Protein AF-A0A8S9WAW8-F1 (afdb_monomer_lite)

Sequence (110 aa):
MYHNVFLNTVIIRIVSGCALLILFFLFFKLSKRLGDALQMKKYYHLFTLGSVFVLSSLVVQLYILLNCKTADFQIHQFIDLGYLFLALGVTFGFIAVLKYWGWLLKEIIH

Rad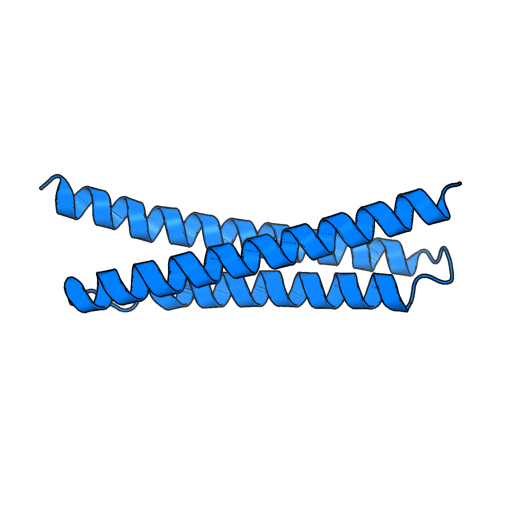ius of gyration: 17.54 Å; chains: 1; bounding box: 44×17×53 Å

Foldseek 3Di:
DVVVVVLVVLVVLLVVLVVVLVVLVVVLVVLVVVCVVVVHDCLSVLSVVLNVLSVVLNVLSVVLNVPVPDPDPVNVVSNVVSVVSNVVSVVSSVVSCCVSVVVVVVVVVD

Structure (mmCIF, N/CA/C/O backbone):
data_AF-A0A8S9WAW8-F1
#
_entry.id   AF-A0A8S9WAW8-F1
#
loop_
_atom_site.group_PDB
_atom_site.id
_atom_site.type_symbol
_atom_site.label_atom_id
_atom_site.label_alt_id
_atom_site.label_comp_id
_atom_site.label_asym_id
_atom_site.label_entity_id
_atom_site.label_seq_id
_atom_site.pdbx_PDB_ins_code
_atom_site.Cartn_x
_atom_site.Cartn_y
_atom_site.Cartn_z
_atom_site.occupancy
_atom_site.B_iso_or_equiv
_atom_site.auth_seq_id
_atom_site.auth_comp_id
_atom_site.auth_asym_id
_atom_site.auth_atom_id
_atom_site.pdbx_PDB_model_num
ATOM 1 N N . MET A 1 1 ? 7.478 -1.751 -31.075 1.00 55.81 1 MET A N 1
ATOM 2 C CA . MET A 1 1 ? 6.166 -2.190 -30.541 1.00 55.81 1 MET A CA 1
ATOM 3 C C . MET A 1 1 ? 6.237 -2.579 -29.059 1.00 55.81 1 MET A C 1
ATOM 5 O O . MET A 1 1 ? 5.439 -2.068 -28.287 1.00 55.81 1 MET A O 1
ATOM 9 N N . TYR A 1 2 ? 7.229 -3.373 -28.629 1.00 61.38 2 TYR A N 1
ATOM 10 C CA . TYR A 1 2 ? 7.399 -3.811 -27.229 1.00 61.38 2 TYR A CA 1
ATOM 11 C C . TYR A 1 2 ? 7.567 -2.692 -26.185 1.00 61.38 2 TYR A C 1
ATOM 13 O O . TYR A 1 2 ? 7.062 -2.823 -25.075 1.00 61.38 2 TYR A O 1
ATOM 21 N N . HIS A 1 3 ? 8.208 -1.573 -26.539 1.00 65.06 3 HIS A N 1
ATOM 22 C CA . HIS A 1 3 ? 8.431 -0.465 -25.602 1.00 65.06 3 HIS A CA 1
ATOM 23 C C . HIS A 1 3 ? 7.121 0.184 -25.121 1.00 65.06 3 HIS A C 1
ATOM 25 O O . HIS A 1 3 ? 6.938 0.372 -23.924 1.00 65.06 3 HIS A O 1
ATOM 31 N N . ASN A 1 4 ? 6.166 0.433 -26.026 1.00 68.56 4 ASN A N 1
ATOM 32 C CA . ASN A 1 4 ? 4.874 1.032 -25.666 1.00 68.56 4 ASN A CA 1
ATOM 33 C C . ASN A 1 4 ? 4.014 0.094 -24.813 1.00 68.56 4 ASN A C 1
ATOM 35 O O . ASN A 1 4 ? 3.352 0.548 -23.887 1.00 68.56 4 ASN A O 1
ATOM 39 N N . VAL A 1 5 ? 4.042 -1.213 -25.095 1.00 72.44 5 VAL A N 1
ATOM 40 C CA . VAL A 1 5 ? 3.315 -2.210 -24.293 1.00 72.44 5 VAL A CA 1
ATOM 41 C C . VAL A 1 5 ? 3.893 -2.272 -22.880 1.00 72.44 5 VAL A C 1
ATOM 43 O O . VAL A 1 5 ? 3.141 -2.210 -21.912 1.00 72.44 5 VAL A O 1
ATOM 46 N N . PHE A 1 6 ? 5.221 -2.307 -22.752 1.00 71.50 6 PHE A N 1
ATOM 47 C CA . PHE A 1 6 ? 5.893 -2.307 -21.455 1.00 71.50 6 PHE A CA 1
ATOM 48 C C . PHE A 1 6 ? 5.553 -1.054 -20.634 1.00 71.50 6 PHE A C 1
ATOM 50 O O . PHE A 1 6 ? 5.098 -1.162 -19.495 1.00 71.50 6 PHE A O 1
ATOM 57 N N . LEU A 1 7 ? 5.680 0.131 -21.233 1.00 72.81 7 LEU A N 1
ATOM 58 C CA . LEU A 1 7 ? 5.401 1.405 -20.568 1.00 72.81 7 LEU A CA 1
ATOM 59 C C . LEU A 1 7 ? 3.942 1.480 -20.091 1.00 72.81 7 LEU A C 1
ATOM 61 O O . LEU A 1 7 ? 3.682 1.835 -18.942 1.00 72.81 7 LEU A O 1
ATOM 65 N N . ASN A 1 8 ? 2.997 1.032 -20.924 1.00 77.50 8 ASN A N 1
ATOM 66 C CA . ASN A 1 8 ? 1.581 0.990 -20.564 1.00 77.50 8 ASN A CA 1
ATOM 67 C C . ASN A 1 8 ? 1.316 0.027 -19.391 1.00 77.50 8 ASN A C 1
ATOM 69 O O . ASN A 1 8 ? 0.575 0.360 -18.468 1.00 77.50 8 ASN A O 1
ATOM 73 N N . THR A 1 9 ? 1.983 -1.134 -19.352 1.00 76.88 9 THR A N 1
ATOM 74 C CA . THR A 1 9 ? 1.850 -2.058 -18.212 1.00 76.88 9 THR A CA 1
ATOM 75 C C . THR A 1 9 ? 2.405 -1.484 -16.911 1.00 76.88 9 THR A C 1
ATOM 77 O O . THR A 1 9 ? 1.796 -1.688 -15.864 1.00 76.88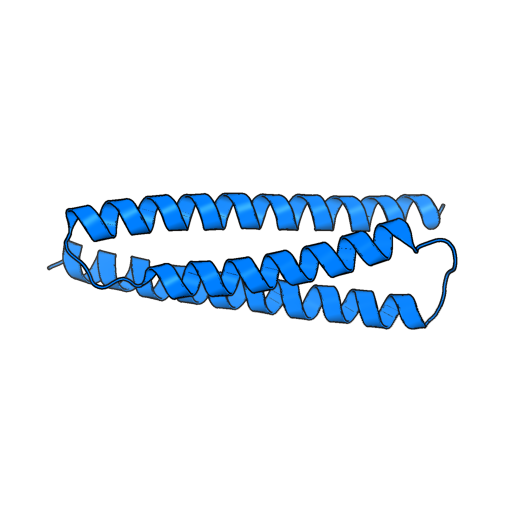 9 THR A O 1
ATOM 80 N N . VAL A 1 10 ? 3.511 -0.732 -16.947 1.00 75.38 10 VAL A N 1
ATOM 81 C CA . VAL A 1 10 ? 4.069 -0.087 -15.747 1.00 75.38 10 VAL A CA 1
ATOM 82 C C . VAL A 1 10 ? 3.136 1.018 -15.246 1.00 75.38 10 VAL A C 1
ATOM 84 O O . VAL A 1 10 ? 2.855 1.080 -14.051 1.00 75.38 10 VAL A O 1
ATOM 87 N N . ILE A 1 11 ? 2.576 1.830 -16.149 1.00 79.12 11 ILE A N 1
ATOM 88 C CA . ILE A 1 11 ? 1.604 2.876 -15.798 1.00 79.12 11 ILE A CA 1
ATOM 89 C C . ILE A 1 11 ? 0.365 2.269 -15.129 1.00 79.12 11 ILE A C 1
ATOM 91 O O . ILE A 1 11 ? -0.034 2.724 -14.058 1.00 79.12 11 ILE A O 1
ATOM 95 N N . ILE A 1 12 ? -0.213 1.210 -15.707 1.00 82.31 12 ILE A N 1
ATOM 96 C CA . ILE A 1 12 ? -1.386 0.528 -15.136 1.00 82.31 12 ILE A CA 1
ATOM 97 C C . ILE A 1 12 ? -1.096 0.026 -13.715 1.00 82.31 12 ILE A C 1
ATOM 99 O O . ILE A 1 12 ? -1.952 0.140 -12.833 1.00 82.31 12 ILE A O 1
ATOM 103 N N . ARG A 1 13 ? 0.110 -0.497 -13.463 1.00 78.06 13 ARG A N 1
ATOM 104 C CA . ARG A 1 13 ? 0.511 -0.977 -12.131 1.00 78.06 13 ARG A CA 1
ATOM 105 C C . ARG A 1 13 ? 0.627 0.165 -11.121 1.00 78.06 13 ARG A C 1
ATOM 107 O O . ARG A 1 13 ? 0.092 0.035 -10.022 1.00 78.06 13 ARG A O 1
ATOM 114 N N . ILE A 1 14 ? 1.223 1.294 -11.510 1.00 80.19 14 ILE A N 1
ATOM 115 C CA . ILE A 1 14 ? 1.325 2.485 -10.653 1.00 80.19 14 ILE A CA 1
ATOM 116 C C . ILE A 1 14 ? -0.073 3.009 -10.313 1.00 80.19 14 ILE A C 1
ATOM 118 O O . ILE A 1 14 ? -0.381 3.238 -9.145 1.00 80.19 14 ILE A O 1
ATOM 122 N N . VAL A 1 15 ? -0.951 3.132 -11.314 1.00 86.12 15 VAL A N 1
ATOM 123 C CA . VAL A 1 15 ? -2.340 3.577 -11.117 1.00 86.12 15 VAL A CA 1
ATOM 124 C C . VAL A 1 15 ? -3.082 2.639 -10.164 1.00 86.12 15 VAL A C 1
ATOM 126 O O . VAL A 1 15 ? -3.754 3.100 -9.241 1.00 86.12 15 VAL A O 1
ATOM 129 N N . SER A 1 16 ? -2.907 1.327 -10.331 1.00 82.62 16 SER A N 1
ATOM 130 C CA . SER A 1 16 ? -3.515 0.313 -9.463 1.00 82.62 16 SER A CA 1
ATOM 131 C C . SER A 1 16 ? -2.986 0.387 -8.023 1.00 82.62 16 SER A C 1
ATOM 133 O O . SER A 1 16 ? -3.767 0.317 -7.074 1.00 82.62 16 SER A O 1
ATOM 135 N N . GLY A 1 17 ? -1.678 0.593 -7.837 1.00 80.88 17 GLY A N 1
ATOM 136 C CA . GLY A 1 17 ? -1.066 0.810 -6.522 1.00 80.88 17 GLY A CA 1
ATOM 137 C C . GLY A 1 17 ? -1.591 2.073 -5.830 1.00 80.88 17 GLY A C 1
ATOM 138 O O . GLY A 1 17 ? -1.938 2.035 -4.650 1.00 80.88 17 GLY A O 1
ATOM 139 N N . CYS A 1 18 ? -1.732 3.175 -6.571 1.00 82.75 18 CYS A N 1
ATOM 140 C CA . CYS A 1 18 ? -2.329 4.412 -6.065 1.00 82.75 18 CYS A CA 1
ATOM 141 C C . CYS A 1 18 ? -3.796 4.218 -5.654 1.00 82.75 18 CYS A C 1
ATOM 143 O O . CYS A 1 18 ? -4.200 4.682 -4.587 1.00 82.75 18 CYS A O 1
ATOM 145 N N . ALA A 1 19 ? -4.585 3.495 -6.454 1.00 84.38 19 ALA A N 1
ATOM 146 C CA . ALA A 1 19 ? -5.969 3.172 -6.116 1.00 84.38 19 ALA A CA 1
ATOM 147 C C . ALA A 1 19 ? -6.064 2.357 -4.812 1.00 84.38 19 ALA A C 1
ATOM 149 O O . ALA A 1 19 ? -6.892 2.666 -3.954 1.00 84.38 19 ALA A O 1
ATOM 150 N N . LEU A 1 20 ? -5.176 1.375 -4.617 1.00 80.25 20 LEU A N 1
ATOM 151 C CA . LEU A 1 20 ? -5.092 0.601 -3.374 1.00 80.25 20 LEU A CA 1
ATOM 152 C C . LEU A 1 20 ? -4.724 1.467 -2.164 1.00 80.25 20 LEU A C 1
ATOM 154 O O . LEU A 1 20 ? -5.314 1.291 -1.099 1.00 80.25 20 LEU A O 1
ATOM 158 N N . LEU A 1 21 ? -3.807 2.429 -2.308 1.00 80.75 21 LEU A N 1
ATOM 159 C CA . LEU A 1 21 ? -3.492 3.369 -1.226 1.00 80.75 21 LEU A CA 1
ATOM 160 C C . LEU A 1 21 ? -4.691 4.232 -0.844 1.00 80.75 21 LEU A C 1
ATOM 162 O O . LEU A 1 21 ? -4.952 4.419 0.344 1.00 80.75 21 LEU A O 1
ATOM 166 N N . ILE A 1 22 ? -5.436 4.735 -1.831 1.00 82.50 22 ILE A N 1
ATOM 167 C CA . ILE A 1 22 ? -6.659 5.506 -1.580 1.00 82.50 22 ILE A CA 1
ATOM 168 C C . ILE A 1 22 ? -7.677 4.634 -0.841 1.00 82.50 22 ILE A C 1
ATOM 170 O O . ILE A 1 22 ? -8.260 5.079 0.148 1.00 82.50 22 ILE A O 1
ATOM 174 N N . LEU A 1 23 ? -7.848 3.381 -1.271 1.00 81.25 23 LEU A N 1
ATOM 175 C CA . LEU A 1 23 ? -8.740 2.421 -0.629 1.00 81.25 23 LEU A CA 1
ATOM 176 C C . LEU A 1 23 ? -8.328 2.158 0.829 1.00 81.25 23 LEU A C 1
ATOM 178 O O . LEU A 1 23 ? -9.159 2.255 1.731 1.00 81.25 23 LEU A O 1
ATOM 182 N N . PHE A 1 24 ? -7.046 1.884 1.085 1.00 76.00 24 PHE A N 1
ATOM 183 C CA . PHE A 1 24 ? -6.525 1.688 2.440 1.00 76.00 24 PHE A CA 1
ATOM 184 C C . PHE A 1 24 ? -6.641 2.938 3.301 1.00 76.00 24 PHE A C 1
ATOM 186 O O . PHE A 1 24 ? -6.969 2.826 4.480 1.00 76.00 24 PHE A O 1
ATOM 193 N N . PHE A 1 25 ? -6.444 4.125 2.735 1.00 78.06 25 PHE A N 1
ATOM 194 C CA . PHE A 1 25 ? -6.663 5.379 3.443 1.00 78.06 25 PHE A CA 1
ATOM 195 C C . PHE A 1 25 ? -8.138 5.577 3.814 1.00 78.06 25 PHE A C 1
ATOM 197 O O . PHE A 1 25 ? -8.448 6.009 4.929 1.00 78.06 25 PHE A O 1
ATOM 204 N N . LEU A 1 26 ? -9.055 5.225 2.908 1.00 81.12 26 LEU A N 1
ATOM 205 C CA . LEU A 1 26 ? -10.491 5.276 3.160 1.00 81.12 26 LEU A CA 1
ATOM 206 C C . LEU A 1 26 ? -10.876 4.311 4.286 1.00 81.12 26 LEU A C 1
ATOM 208 O O . LEU A 1 26 ? -11.527 4.721 5.248 1.00 81.12 26 LEU A O 1
ATOM 212 N N . PHE A 1 27 ? -10.404 3.062 4.210 1.00 74.69 27 PHE A N 1
ATOM 213 C CA . PHE A 1 27 ? -10.598 2.067 5.262 1.00 74.69 27 PHE A CA 1
ATOM 214 C C . PHE A 1 27 ? -9.988 2.512 6.585 1.00 74.69 27 PHE A C 1
ATOM 216 O O . PHE A 1 27 ? -10.634 2.384 7.615 1.00 74.69 27 PHE A O 1
ATOM 223 N N . PHE A 1 28 ? -8.794 3.099 6.579 1.00 74.38 28 PHE A N 1
ATOM 224 C CA . PHE A 1 28 ? -8.175 3.639 7.783 1.00 74.38 28 PHE A CA 1
ATOM 225 C C . PHE A 1 28 ? -9.039 4.735 8.418 1.00 74.38 28 PHE A C 1
ATOM 227 O O . PHE A 1 28 ? -9.276 4.702 9.624 1.00 74.38 28 PHE A O 1
ATOM 234 N N . LYS A 1 29 ? -9.552 5.689 7.627 1.00 75.69 29 LYS A N 1
ATOM 235 C CA . LYS A 1 29 ? -10.450 6.741 8.131 1.00 75.69 29 LYS A CA 1
ATOM 236 C C . LYS A 1 29 ? -11.764 6.176 8.666 1.00 75.69 29 LYS A C 1
ATOM 238 O O . LYS A 1 29 ? -12.216 6.631 9.717 1.00 75.69 29 LYS A O 1
ATOM 243 N N . LEU A 1 30 ? -12.360 5.213 7.964 1.00 75.56 30 LEU A N 1
ATOM 244 C CA . LEU A 1 30 ? -13.580 4.529 8.394 1.00 75.56 30 LEU A CA 1
ATOM 245 C C . LEU A 1 30 ? -13.344 3.770 9.700 1.00 75.56 30 LEU A C 1
ATOM 247 O O . LEU A 1 30 ? -14.025 4.041 10.682 1.00 75.56 30 LEU A O 1
ATOM 251 N N . SER A 1 31 ? -12.325 2.913 9.753 1.00 67.94 31 SER A N 1
ATOM 252 C CA . SER A 1 31 ? -11.961 2.139 10.943 1.00 67.94 31 SER A CA 1
ATOM 253 C C . SER A 1 31 ? -11.548 3.022 12.119 1.00 67.94 31 SER A C 1
ATOM 255 O O . SER A 1 31 ? -11.814 2.676 13.266 1.00 67.94 31 SER A O 1
ATOM 257 N N . LYS A 1 32 ? -10.926 4.183 11.869 1.00 71.62 32 LYS A N 1
ATOM 258 C CA . LYS A 1 32 ? -10.632 5.164 12.920 1.00 71.62 32 LYS A CA 1
ATOM 259 C C . LYS A 1 32 ? -11.916 5.776 13.477 1.00 71.62 32 LYS A C 1
ATOM 261 O O . LYS A 1 32 ? -12.090 5.787 14.686 1.00 71.62 32 LYS A O 1
ATOM 266 N N . ARG A 1 33 ? -12.829 6.237 12.613 1.00 72.81 33 ARG A N 1
ATOM 267 C CA . ARG A 1 33 ? -14.114 6.810 13.047 1.00 72.81 33 ARG A CA 1
ATOM 268 C C . ARG A 1 33 ? -14.994 5.793 13.772 1.00 72.81 33 ARG A C 1
ATOM 270 O O . ARG A 1 33 ? -15.572 6.141 14.792 1.00 72.81 33 ARG A O 1
ATOM 277 N N . LEU A 1 34 ? -15.071 4.557 13.275 1.00 69.25 34 LEU A N 1
ATOM 278 C CA . LEU A 1 34 ? -15.766 3.473 13.970 1.00 69.25 34 LEU A CA 1
ATOM 279 C C . LEU A 1 34 ? -15.079 3.134 15.295 1.00 69.25 34 LEU A C 1
ATOM 281 O O . LEU A 1 34 ? -15.757 3.008 16.304 1.00 69.25 34 LEU A O 1
ATOM 285 N N . GLY A 1 35 ? -13.748 3.038 15.320 1.00 66.75 35 GLY A N 1
ATOM 286 C CA . GLY A 1 35 ? -12.992 2.785 16.548 1.00 66.75 35 GLY A CA 1
ATOM 287 C C . GLY A 1 35 ? -13.208 3.857 17.617 1.00 66.75 35 GLY A C 1
ATOM 288 O O . GLY A 1 35 ? -13.410 3.512 18.776 1.00 66.75 35 GLY A O 1
ATOM 289 N N . ASP A 1 36 ? -13.234 5.133 17.224 1.00 70.75 36 ASP A N 1
ATOM 290 C CA . ASP A 1 36 ? -13.510 6.255 18.127 1.00 70.75 36 ASP A CA 1
ATOM 291 C C . ASP A 1 36 ? -14.975 6.244 18.615 1.00 70.75 36 ASP A C 1
ATOM 293 O O . ASP A 1 36 ? -15.225 6.509 19.788 1.00 70.75 36 ASP A O 1
ATOM 297 N N . ALA A 1 37 ? -15.938 5.885 17.755 1.00 67.12 37 ALA A N 1
ATOM 298 C CA . ALA A 1 37 ? -17.356 5.783 18.121 1.00 67.12 37 ALA A CA 1
ATOM 299 C C . ALA A 1 37 ? -17.664 4.585 19.041 1.00 67.12 37 ALA A C 1
ATOM 301 O O . ALA A 1 37 ? -18.503 4.698 19.929 1.00 67.12 37 ALA A O 1
ATOM 302 N N . LEU A 1 38 ? -16.977 3.455 18.847 1.00 65.44 38 LEU A N 1
ATOM 303 C CA . LEU A 1 38 ? -17.128 2.229 19.642 1.00 65.44 38 LEU A CA 1
ATOM 304 C C . LEU A 1 38 ? -16.134 2.131 20.822 1.00 65.44 38 LEU A C 1
ATOM 306 O O . LEU A 1 38 ? -16.107 1.110 21.500 1.00 65.44 38 LEU A O 1
ATOM 310 N N . GLN A 1 39 ? -15.296 3.151 21.064 1.00 62.44 39 GLN A N 1
ATOM 311 C CA . GLN A 1 39 ? -14.183 3.129 22.039 1.00 62.44 39 GLN A CA 1
ATOM 312 C C . GLN A 1 39 ? -13.259 1.894 21.931 1.00 62.44 39 GLN A C 1
ATOM 314 O O . GLN A 1 39 ? -12.693 1.414 22.916 1.00 62.44 39 GLN A O 1
ATOM 319 N N . MET A 1 40 ? -13.076 1.368 20.721 1.00 56.69 40 MET A N 1
ATOM 320 C CA . MET A 1 40 ? -12.348 0.119 20.499 1.00 56.69 40 MET A CA 1
ATOM 321 C C . MET A 1 40 ? -10.831 0.306 20.417 1.00 56.69 40 MET A C 1
ATOM 323 O O . MET A 1 40 ? -10.303 1.345 20.010 1.00 56.69 40 MET A O 1
ATOM 327 N N . LYS A 1 41 ? -10.101 -0.761 20.772 1.00 55.00 41 LYS A N 1
ATOM 328 C CA . LYS A 1 41 ? -8.633 -0.809 20.722 1.00 55.00 41 LYS A CA 1
ATOM 329 C C . LYS A 1 41 ? -8.130 -0.503 19.305 1.00 55.00 41 LYS A C 1
ATOM 331 O O . LYS A 1 41 ? -8.681 -0.952 18.305 1.00 55.00 41 LYS A O 1
ATOM 336 N N . LYS A 1 42 ? -7.041 0.259 19.236 1.00 58.59 42 LYS A N 1
ATOM 337 C CA . LYS A 1 42 ? -6.428 0.850 18.037 1.00 58.59 42 LYS A CA 1
ATOM 338 C C . LYS A 1 42 ? -5.868 -0.187 17.039 1.00 58.59 42 LYS A C 1
ATOM 340 O O . LYS A 1 42 ? -4.663 -0.276 16.831 1.00 58.59 42 LYS A O 1
ATOM 345 N N . TYR A 1 43 ? -6.727 -0.954 16.367 1.00 59.62 43 TYR A N 1
ATOM 346 C CA . TYR A 1 43 ? -6.334 -1.916 15.320 1.00 59.62 43 TYR A CA 1
ATOM 347 C C . TYR A 1 43 ? -5.889 -1.255 13.998 1.00 59.62 43 TYR A C 1
ATOM 349 O O . TYR A 1 43 ? -5.519 -1.945 13.048 1.00 59.62 43 TYR A O 1
ATOM 357 N N . TYR A 1 44 ? -5.855 0.081 13.935 1.00 61.25 44 TYR A N 1
ATOM 358 C CA . TYR A 1 44 ? -5.471 0.846 12.747 1.00 61.25 44 TYR A CA 1
ATOM 359 C C . TYR A 1 44 ? -4.024 0.601 12.281 1.00 61.25 44 TYR A C 1
ATOM 361 O O . TYR A 1 44 ? -3.700 0.867 11.126 1.00 61.25 44 TYR A O 1
ATOM 369 N N . HIS A 1 45 ? -3.156 0.073 13.152 1.00 66.50 45 HIS A N 1
ATOM 370 C CA . HIS A 1 45 ? -1.745 -0.174 12.843 1.00 66.50 45 HIS A CA 1
ATOM 371 C C . HIS A 1 45 ? -1.537 -1.183 11.703 1.00 66.50 45 HIS A C 1
ATOM 373 O O . HIS A 1 45 ? -0.567 -1.066 10.957 1.00 66.50 45 HIS A O 1
ATOM 379 N N . LEU A 1 46 ? -2.456 -2.138 11.516 1.00 67.25 46 LEU A N 1
ATOM 380 C CA . LEU A 1 46 ? -2.360 -3.114 10.425 1.00 67.25 46 LEU A CA 1
ATOM 381 C C . LEU A 1 46 ? -2.604 -2.471 9.050 1.00 67.25 46 LEU A C 1
ATOM 383 O O . LEU A 1 46 ? -1.915 -2.804 8.089 1.00 67.25 46 LEU A O 1
ATOM 387 N N . PHE A 1 47 ? -3.511 -1.492 8.967 1.00 66.12 47 PHE A N 1
ATOM 388 C CA . PHE A 1 47 ? -3.703 -0.695 7.750 1.00 66.12 47 PHE A CA 1
ATOM 389 C C . PHE A 1 47 ? -2.480 0.172 7.445 1.00 66.12 47 PHE A C 1
ATOM 391 O O . PHE A 1 47 ? -2.107 0.326 6.281 1.00 66.12 47 PHE A O 1
ATOM 398 N N . THR A 1 48 ? -1.818 0.699 8.478 1.00 68.19 48 THR A N 1
ATOM 399 C CA . THR A 1 48 ? -0.558 1.433 8.317 1.00 68.19 48 THR A CA 1
ATOM 400 C C . THR A 1 48 ? 0.542 0.530 7.760 1.00 68.19 48 THR A C 1
ATOM 402 O O . THR A 1 48 ? 1.205 0.919 6.805 1.00 68.19 48 THR A O 1
ATOM 405 N N . LEU A 1 49 ? 0.691 -0.695 8.279 1.00 73.38 49 LEU A N 1
ATOM 406 C CA . LEU A 1 49 ? 1.661 -1.667 7.758 1.00 73.38 49 LEU A CA 1
ATOM 407 C C . LEU A 1 49 ? 1.384 -2.023 6.291 1.00 73.38 49 LEU A C 1
ATOM 409 O O . LEU A 1 49 ? 2.291 -1.935 5.468 1.00 73.38 49 LEU A O 1
ATOM 413 N N . GLY A 1 50 ? 0.132 -2.340 5.940 1.00 71.81 50 GLY A N 1
ATOM 414 C CA . GLY A 1 50 ? -0.251 -2.606 4.548 1.00 71.81 50 GLY A CA 1
ATOM 415 C C . GLY A 1 50 ? 0.046 -1.423 3.618 1.00 71.81 50 GLY A C 1
ATOM 416 O O . GLY A 1 50 ? 0.584 -1.608 2.529 1.00 71.81 50 GLY A O 1
ATOM 417 N N . SER A 1 51 ? -0.209 -0.196 4.081 1.00 74.31 51 SER A N 1
ATOM 418 C CA . SER A 1 51 ? 0.073 1.027 3.318 1.00 74.31 51 SER A CA 1
ATOM 419 C C . SER A 1 51 ? 1.571 1.241 3.080 1.00 74.31 51 SER A C 1
ATOM 421 O O . SER A 1 51 ? 1.954 1.656 1.990 1.00 74.31 51 SER A O 1
ATOM 423 N N . VAL A 1 52 ? 2.425 0.922 4.059 1.00 78.69 52 VAL A N 1
ATOM 424 C CA . VAL A 1 52 ? 3.890 1.007 3.914 1.00 78.69 52 VAL A CA 1
ATOM 425 C C . VAL A 1 52 ? 4.397 0.023 2.855 1.00 78.69 52 VAL A C 1
ATOM 427 O O . VAL A 1 52 ? 5.216 0.403 2.022 1.00 78.69 52 VAL A O 1
ATOM 430 N N . PHE A 1 53 ? 3.871 -1.206 2.830 1.00 79.06 53 PHE A N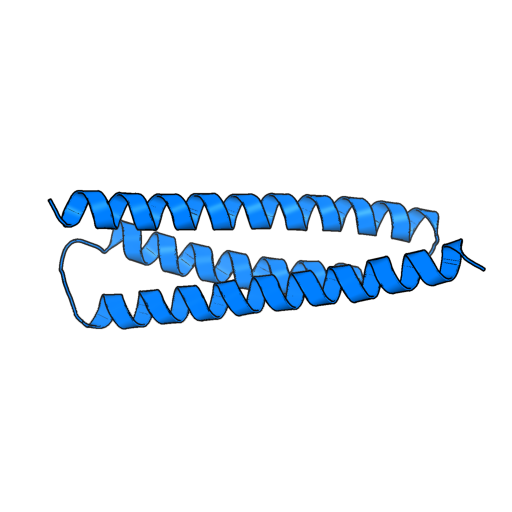 1
ATOM 431 C CA . PHE A 1 53 ? 4.226 -2.205 1.812 1.00 79.06 53 PHE A CA 1
ATOM 432 C C . PHE A 1 53 ? 3.753 -1.820 0.400 1.00 79.06 53 PHE A C 1
ATOM 434 O O . PHE A 1 53 ? 4.462 -2.042 -0.581 1.00 79.06 53 PHE A O 1
ATOM 441 N N . VAL A 1 54 ? 2.571 -1.209 0.268 1.00 75.94 54 VAL A N 1
ATOM 442 C CA . VAL A 1 54 ? 2.104 -0.711 -1.038 1.00 75.94 54 VAL A CA 1
ATOM 443 C C . VAL A 1 54 ? 2.925 0.502 -1.491 1.00 75.94 54 VAL A C 1
ATOM 445 O O . VAL A 1 54 ? 3.284 0.593 -2.665 1.00 75.94 54 VAL A O 1
ATOM 448 N N . LEU A 1 55 ? 3.286 1.400 -0.568 1.00 80.56 55 LEU A N 1
ATOM 449 C CA . LEU A 1 55 ? 4.178 2.526 -0.855 1.00 80.56 55 LEU A CA 1
ATOM 450 C C . LEU A 1 55 ? 5.558 2.057 -1.324 1.00 80.56 55 LEU A C 1
ATOM 452 O O . LEU A 1 55 ? 6.066 2.589 -2.309 1.00 80.56 55 LEU A O 1
ATOM 456 N N . SER A 1 56 ? 6.153 1.050 -0.679 1.00 79.25 56 SER A N 1
ATOM 457 C CA . SER A 1 56 ? 7.456 0.532 -1.107 1.00 79.25 56 SER A CA 1
ATOM 458 C C . SER A 1 56 ? 7.395 -0.086 -2.507 1.00 79.25 56 SER A C 1
ATOM 460 O O . SER A 1 56 ? 8.281 0.173 -3.320 1.00 79.25 56 SER A O 1
ATOM 462 N N . SER A 1 57 ? 6.319 -0.810 -2.842 1.00 76.19 57 SER A N 1
ATOM 463 C CA . SER A 1 57 ? 6.103 -1.314 -4.206 1.00 76.19 57 SER A CA 1
ATOM 464 C C . SER A 1 57 ? 6.001 -0.181 -5.237 1.00 76.19 57 SER A C 1
ATOM 466 O O . SER A 1 57 ? 6.607 -0.265 -6.306 1.00 76.19 57 SER A O 1
ATOM 468 N N . LEU A 1 58 ? 5.299 0.911 -4.916 1.00 80.38 58 LEU A N 1
ATOM 469 C CA . LEU A 1 58 ? 5.192 2.076 -5.802 1.00 80.38 58 LEU A CA 1
ATOM 470 C C . LEU A 1 58 ? 6.541 2.752 -6.052 1.00 80.38 58 LEU A C 1
ATOM 472 O O . LEU A 1 58 ? 6.822 3.132 -7.187 1.00 80.38 58 LEU A O 1
ATOM 476 N N . VAL A 1 59 ? 7.388 2.867 -5.027 1.00 82.94 59 VAL A N 1
ATOM 477 C CA . VAL A 1 59 ? 8.744 3.419 -5.175 1.00 82.94 59 VAL A CA 1
ATOM 478 C C . VAL A 1 59 ? 9.574 2.567 -6.140 1.00 82.94 59 VAL A C 1
ATOM 480 O O . VAL A 1 59 ? 10.224 3.115 -7.029 1.00 82.94 59 VAL A O 1
ATOM 483 N N . VAL A 1 60 ? 9.499 1.236 -6.031 1.00 80.75 60 VAL A N 1
ATOM 484 C CA . VAL A 1 60 ? 10.189 0.315 -6.952 1.00 80.75 60 VAL A CA 1
ATOM 485 C C . VAL A 1 60 ? 9.663 0.466 -8.385 1.00 80.75 60 VAL A C 1
ATOM 487 O O . VAL A 1 60 ? 10.448 0.530 -9.328 1.00 80.75 60 VAL A O 1
ATOM 490 N N . GLN A 1 61 ? 8.348 0.596 -8.571 1.00 75.75 61 GLN A N 1
ATOM 491 C CA . GLN A 1 61 ? 7.748 0.779 -9.899 1.00 75.75 61 GLN A CA 1
ATOM 492 C C . GLN A 1 61 ? 8.082 2.137 -10.532 1.00 75.75 61 GLN A C 1
ATOM 494 O O . GLN A 1 61 ? 8.335 2.204 -11.735 1.00 75.75 61 GLN A O 1
ATOM 499 N N . LEU A 1 62 ? 8.135 3.208 -9.736 1.00 80.50 62 LEU A N 1
ATOM 500 C CA . LEU A 1 62 ? 8.598 4.530 -10.172 1.00 80.50 62 LEU A CA 1
ATOM 501 C C . LEU A 1 62 ? 10.071 4.500 -10.578 1.00 80.50 62 LEU A C 1
ATOM 503 O O . LEU A 1 62 ? 10.438 5.068 -11.606 1.00 80.50 62 LEU A O 1
ATOM 507 N N . TYR A 1 63 ? 10.903 3.801 -9.806 1.00 79.69 63 TYR A N 1
ATOM 508 C CA . TYR A 1 63 ? 12.309 3.607 -10.142 1.00 79.69 63 TYR A CA 1
ATOM 509 C C . TYR A 1 63 ? 12.471 2.870 -11.477 1.00 79.69 63 TYR A C 1
ATOM 511 O O . TYR A 1 63 ? 13.269 3.297 -12.313 1.00 79.69 63 TYR A O 1
ATOM 519 N N . ILE A 1 64 ? 11.673 1.822 -11.714 1.00 75.19 64 ILE A N 1
ATOM 520 C CA . ILE A 1 64 ? 11.640 1.109 -12.997 1.00 75.19 64 ILE A CA 1
ATOM 521 C C . ILE A 1 64 ? 11.210 2.059 -14.120 1.00 75.19 64 ILE A C 1
ATOM 523 O O . ILE A 1 64 ? 11.896 2.130 -15.131 1.00 75.19 64 ILE A O 1
ATOM 527 N N . LEU A 1 65 ? 10.135 2.835 -13.945 1.00 75.69 65 LEU A N 1
ATOM 528 C CA . LEU A 1 65 ? 9.653 3.770 -14.969 1.00 75.69 65 LEU A CA 1
ATOM 529 C C . LEU A 1 65 ? 10.720 4.807 -15.372 1.00 75.69 65 LEU A C 1
ATOM 531 O O . LEU A 1 65 ? 10.873 5.095 -16.556 1.00 75.69 65 LEU A O 1
ATOM 535 N N . LEU A 1 66 ? 11.464 5.345 -14.401 1.00 77.06 66 LEU A N 1
ATOM 536 C CA . LEU A 1 66 ? 12.473 6.388 -14.624 1.00 77.06 66 LEU A CA 1
ATOM 537 C C . LEU A 1 66 ? 13.785 5.854 -15.222 1.00 77.06 66 LEU A C 1
ATOM 539 O O . LEU A 1 66 ? 14.443 6.572 -15.973 1.00 77.06 66 LEU A O 1
ATOM 543 N N . ASN A 1 67 ? 14.161 4.608 -14.914 1.00 73.19 67 ASN A N 1
ATOM 544 C CA . ASN A 1 67 ? 15.431 4.010 -15.347 1.00 73.19 67 ASN A CA 1
ATOM 545 C C . ASN A 1 67 ? 15.286 3.029 -16.522 1.00 73.19 67 ASN A C 1
ATOM 547 O O . ASN A 1 67 ? 16.280 2.464 -16.974 1.00 73.19 67 ASN A O 1
ATOM 551 N N . CYS A 1 68 ? 14.077 2.834 -17.059 1.00 62.94 68 CYS A N 1
ATOM 552 C CA . CYS A 1 68 ? 13.820 1.908 -18.162 1.00 62.94 68 CYS A CA 1
ATOM 553 C C . CYS A 1 68 ? 14.296 2.459 -19.521 1.00 62.94 68 CYS A C 1
ATOM 555 O O . CYS A 1 68 ? 13.498 2.720 -20.424 1.00 62.94 68 CYS A O 1
ATOM 557 N N . LYS A 1 69 ? 15.611 2.632 -19.683 1.00 59.09 69 LYS A N 1
ATOM 558 C CA . LYS A 1 69 ? 16.250 2.901 -20.982 1.00 59.09 69 LYS A CA 1
ATOM 559 C C . LYS A 1 69 ? 16.901 1.668 -21.605 1.00 59.09 69 LYS A C 1
ATOM 561 O O . LYS A 1 69 ? 17.095 1.657 -22.817 1.00 59.09 69 LYS A O 1
ATOM 566 N N . THR A 1 70 ? 17.187 0.625 -20.834 1.00 52.66 70 THR A N 1
ATOM 567 C CA . THR A 1 70 ? 17.892 -0.565 -21.324 1.00 52.66 70 THR A CA 1
ATOM 568 C C . THR A 1 70 ? 17.181 -1.830 -20.870 1.00 52.66 70 THR A C 1
ATOM 570 O O . THR A 1 70 ? 16.696 -1.917 -19.749 1.00 52.66 70 THR A O 1
ATOM 573 N N . ALA A 1 71 ? 17.069 -2.814 -21.764 1.00 52.84 71 ALA A N 1
ATOM 574 C CA . ALA A 1 71 ? 16.534 -4.142 -21.472 1.00 52.84 71 ALA A CA 1
ATOM 575 C C . ALA A 1 71 ? 17.547 -4.953 -20.642 1.00 52.84 71 ALA A C 1
ATOM 577 O O . ALA A 1 71 ? 18.010 -6.008 -21.066 1.00 52.84 71 ALA A O 1
ATOM 578 N N . ASP A 1 72 ? 17.938 -4.420 -19.486 1.00 59.47 72 ASP A N 1
ATOM 579 C CA . ASP A 1 72 ? 18.908 -5.047 -18.604 1.00 59.47 72 ASP A CA 1
ATOM 580 C C . ASP A 1 72 ? 18.237 -6.098 -17.726 1.00 59.47 72 ASP A C 1
ATOM 582 O O . ASP A 1 72 ? 17.177 -5.882 -17.130 1.00 59.47 72 ASP A O 1
ATOM 586 N N . PHE A 1 73 ? 18.904 -7.244 -17.608 1.00 56.25 73 PHE A N 1
ATOM 587 C CA . PHE A 1 73 ? 18.498 -8.391 -16.793 1.00 56.25 73 PHE A CA 1
ATOM 588 C C . PHE A 1 73 ? 18.224 -8.004 -15.325 1.00 56.25 73 PHE A C 1
ATOM 590 O O . PHE A 1 73 ? 17.387 -8.606 -14.654 1.00 56.25 73 PHE A O 1
ATOM 597 N N . GLN A 1 74 ? 18.872 -6.939 -14.843 1.00 63.41 74 GLN A N 1
ATOM 598 C CA . GLN A 1 74 ? 18.667 -6.385 -13.504 1.00 63.41 74 GLN A CA 1
ATOM 599 C C . GLN A 1 74 ? 17.251 -5.819 -13.308 1.00 63.41 74 GLN A C 1
ATOM 601 O O . GLN A 1 74 ? 16.683 -5.964 -12.229 1.00 63.41 74 GLN A O 1
ATOM 606 N N . ILE A 1 75 ? 16.628 -5.249 -14.347 1.00 65.44 75 ILE A N 1
ATOM 607 C CA . ILE A 1 75 ? 15.279 -4.668 -14.253 1.00 65.44 75 ILE A CA 1
ATOM 608 C C . ILE A 1 75 ? 14.224 -5.756 -14.002 1.00 65.44 75 ILE A C 1
ATOM 610 O O . ILE A 1 75 ? 13.263 -5.510 -13.275 1.00 65.44 75 ILE A O 1
ATOM 614 N N . HIS A 1 76 ? 14.417 -6.977 -14.520 1.00 66.81 76 HIS A N 1
ATOM 615 C CA . HIS A 1 76 ? 13.509 -8.102 -14.254 1.00 66.81 76 HIS A CA 1
ATOM 616 C C . HIS A 1 76 ? 13.4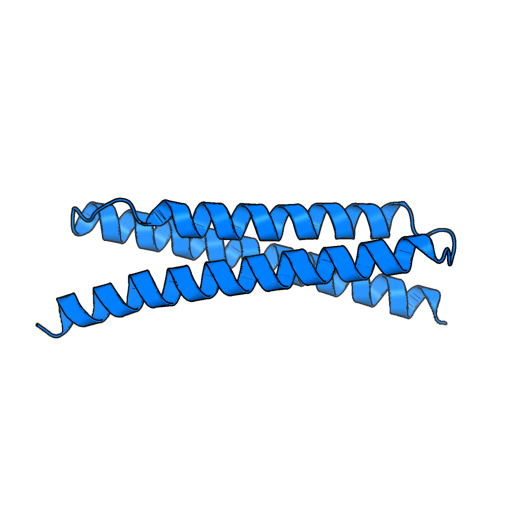44 -8.462 -12.764 1.00 66.81 76 HIS A C 1
ATOM 618 O O . HIS A 1 76 ? 12.354 -8.638 -12.226 1.00 66.81 76 HIS A O 1
ATOM 624 N N . GLN A 1 77 ? 14.585 -8.471 -12.069 1.00 71.75 77 GLN A N 1
ATOM 625 C CA . GLN A 1 77 ? 14.623 -8.755 -10.631 1.00 71.75 77 GLN A CA 1
ATOM 626 C C . GLN A 1 77 ? 13.902 -7.675 -9.811 1.00 71.75 77 GLN A C 1
ATOM 628 O O . GLN A 1 77 ? 13.195 -7.989 -8.855 1.00 71.75 77 GLN A O 1
ATOM 633 N N . PHE A 1 78 ? 14.023 -6.402 -10.206 1.00 70.44 78 PHE A N 1
ATOM 634 C CA . PHE A 1 78 ? 13.283 -5.311 -9.564 1.00 70.44 78 PHE A CA 1
ATOM 635 C C . PHE A 1 78 ? 11.775 -5.390 -9.826 1.00 70.44 78 PHE A C 1
ATOM 637 O O . PHE A 1 78 ? 10.988 -5.049 -8.941 1.00 70.44 78 PHE A O 1
ATOM 644 N N . ILE A 1 79 ? 11.358 -5.857 -11.007 1.00 71.19 79 ILE A N 1
ATOM 645 C CA . ILE A 1 79 ? 9.942 -6.078 -11.324 1.00 71.19 79 ILE A CA 1
ATOM 646 C C . ILE A 1 79 ? 9.352 -7.147 -10.396 1.00 71.19 79 ILE A C 1
ATOM 648 O O . ILE A 1 79 ? 8.322 -6.889 -9.768 1.00 71.19 79 ILE A O 1
ATOM 652 N N . ASP A 1 80 ? 10.011 -8.299 -10.262 1.00 75.50 80 ASP A N 1
ATOM 653 C CA . ASP A 1 80 ? 9.553 -9.389 -9.388 1.00 75.50 80 ASP A CA 1
ATOM 654 C C . ASP A 1 80 ? 9.526 -8.972 -7.917 1.00 75.50 80 ASP A C 1
ATOM 656 O O . ASP A 1 80 ? 8.569 -9.261 -7.194 1.00 75.50 80 ASP A O 1
ATOM 660 N N . LEU A 1 81 ? 10.529 -8.208 -7.476 1.00 76.81 81 LEU A N 1
ATOM 661 C CA . LEU A 1 81 ? 10.556 -7.663 -6.124 1.00 76.81 81 LEU A CA 1
ATOM 662 C C . LEU A 1 81 ? 9.375 -6.706 -5.891 1.00 76.81 81 LEU A C 1
ATOM 664 O O . LEU A 1 81 ? 8.676 -6.816 -4.883 1.00 76.81 81 LEU A O 1
ATOM 668 N N . GLY A 1 82 ? 9.093 -5.817 -6.848 1.00 73.81 82 GLY A N 1
ATOM 669 C CA . GLY A 1 82 ? 7.937 -4.922 -6.805 1.00 73.81 82 GLY A CA 1
ATOM 670 C C . GLY A 1 82 ? 6.605 -5.673 -6.699 1.00 73.81 82 GLY A C 1
ATOM 671 O O . GLY A 1 82 ? 5.725 -5.248 -5.941 1.00 73.81 82 GLY A O 1
ATOM 672 N N . TYR A 1 83 ? 6.474 -6.808 -7.394 1.00 75.81 83 TYR A N 1
ATOM 673 C CA . TYR A 1 83 ? 5.318 -7.704 -7.294 1.00 75.81 83 TYR A CA 1
ATOM 674 C C . TYR A 1 83 ? 5.186 -8.349 -5.919 1.00 75.81 83 TYR A C 1
ATOM 676 O O . TYR A 1 83 ? 4.091 -8.370 -5.357 1.00 75.81 83 TYR A O 1
ATOM 684 N N . LEU A 1 84 ? 6.293 -8.837 -5.364 1.00 79.38 84 LEU A N 1
ATOM 685 C CA . LEU A 1 84 ? 6.316 -9.495 -4.063 1.00 79.38 84 LEU A CA 1
ATOM 686 C C . LEU A 1 84 ? 5.884 -8.518 -2.957 1.00 79.38 84 LEU A C 1
ATOM 688 O O . LEU A 1 84 ? 5.003 -8.834 -2.157 1.00 79.38 84 LEU A O 1
ATOM 692 N N . PHE A 1 85 ? 6.406 -7.286 -2.975 1.00 76.56 85 PHE A N 1
ATOM 693 C CA . PHE A 1 85 ? 5.989 -6.234 -2.040 1.00 76.56 85 PHE A CA 1
ATOM 694 C C . PHE A 1 85 ? 4.512 -5.852 -2.192 1.00 76.56 85 PHE A C 1
ATOM 696 O O . PHE A 1 85 ? 3.827 -5.664 -1.184 1.00 76.56 85 PHE A O 1
ATOM 703 N N . LEU A 1 86 ? 3.997 -5.781 -3.425 1.00 75.00 86 LEU A N 1
ATOM 704 C CA . LEU A 1 86 ? 2.584 -5.479 -3.668 1.00 75.00 86 LEU A CA 1
ATOM 705 C C . LEU A 1 86 ? 1.679 -6.595 -3.140 1.00 75.00 86 LEU A C 1
ATOM 707 O O . LEU A 1 86 ? 0.717 -6.318 -2.425 1.00 75.00 86 LEU A O 1
ATOM 711 N N . ALA A 1 87 ? 2.008 -7.851 -3.449 1.00 79.12 87 ALA A N 1
ATOM 712 C CA . ALA A 1 87 ? 1.265 -9.015 -2.982 1.00 79.12 87 ALA A CA 1
ATOM 713 C C . ALA A 1 87 ? 1.243 -9.087 -1.448 1.00 79.12 87 ALA A C 1
ATOM 715 O O . ALA A 1 87 ? 0.185 -9.320 -0.859 1.00 79.12 87 ALA A O 1
ATOM 716 N N . LEU A 1 88 ? 2.374 -8.808 -0.791 1.00 79.31 88 LEU A N 1
ATOM 717 C CA . LEU A 1 88 ? 2.443 -8.715 0.667 1.00 79.31 88 LEU A CA 1
ATOM 718 C C . LEU A 1 88 ? 1.563 -7.580 1.203 1.00 79.31 88 LEU A C 1
ATOM 720 O O . LEU A 1 88 ? 0.760 -7.817 2.104 1.00 79.31 88 LEU A O 1
ATOM 724 N N . GLY A 1 89 ? 1.649 -6.377 0.630 1.00 74.88 89 GLY A N 1
ATOM 725 C CA . GLY A 1 89 ? 0.832 -5.232 1.044 1.00 74.88 89 GLY A CA 1
ATOM 726 C C . GLY A 1 89 ? -0.671 -5.495 0.932 1.00 74.88 89 GLY A C 1
ATOM 727 O O . GLY A 1 89 ? -1.420 -5.213 1.870 1.00 74.88 89 GLY A O 1
ATOM 728 N N . VAL A 1 90 ? -1.105 -6.111 -0.171 1.00 77.25 90 VAL A N 1
ATOM 729 C CA . VAL A 1 90 ? -2.501 -6.526 -0.377 1.00 77.25 90 VAL A CA 1
ATOM 730 C C . VAL A 1 90 ? -2.908 -7.600 0.629 1.00 77.25 90 VAL A C 1
ATOM 732 O O . VAL A 1 90 ? -3.964 -7.478 1.244 1.00 77.25 90 VAL A O 1
ATOM 735 N N . THR A 1 91 ? -2.069 -8.611 0.857 1.00 83.00 91 THR A N 1
ATOM 736 C CA . THR A 1 91 ? -2.363 -9.704 1.798 1.00 83.00 91 THR A CA 1
ATOM 737 C C . THR A 1 91 ? -2.514 -9.183 3.226 1.00 83.00 91 THR A C 1
ATOM 739 O O . THR A 1 91 ? -3.502 -9.485 3.895 1.00 83.00 91 THR A O 1
ATOM 742 N N . PHE A 1 92 ? -1.590 -8.335 3.688 1.00 75.50 92 PHE A N 1
ATOM 743 C CA . PHE A 1 92 ? -1.684 -7.710 5.008 1.00 75.50 92 PHE A CA 1
ATOM 744 C C . PHE A 1 92 ? -2.906 -6.799 5.128 1.00 75.50 92 PHE A C 1
ATOM 746 O O . PHE A 1 92 ? -3.597 -6.846 6.147 1.00 75.50 92 PHE A O 1
ATOM 753 N N . GLY A 1 93 ? -3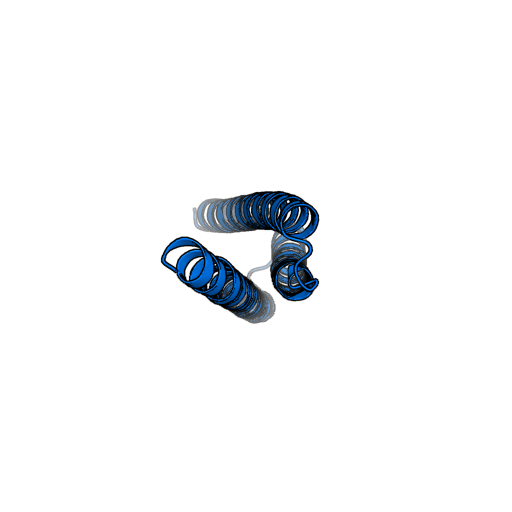.214 -6.015 4.091 1.00 73.25 93 GLY A N 1
ATOM 754 C CA . GLY A 1 93 ? -4.424 -5.196 4.057 1.00 73.25 93 GLY A CA 1
ATOM 755 C C . GLY A 1 93 ? -5.705 -6.030 4.106 1.00 73.25 93 GLY A C 1
ATOM 756 O O . GLY A 1 93 ? -6.627 -5.695 4.844 1.00 73.25 93 GLY A O 1
ATOM 757 N N . PHE A 1 94 ? -5.749 -7.156 3.395 1.00 78.50 94 PHE A N 1
ATOM 758 C CA . PHE A 1 94 ? -6.896 -8.060 3.391 1.00 78.50 94 PHE A CA 1
ATOM 759 C C . PHE A 1 94 ? -7.091 -8.746 4.747 1.00 78.50 94 PHE A C 1
ATOM 761 O O . PHE A 1 94 ? -8.202 -8.769 5.272 1.00 78.50 94 PHE A O 1
ATOM 768 N N . ILE A 1 95 ? -6.009 -9.220 5.371 1.00 79.06 95 ILE A N 1
ATOM 769 C CA . ILE A 1 95 ? -6.041 -9.762 6.737 1.00 79.06 95 ILE A CA 1
ATOM 770 C C . ILE A 1 95 ? -6.519 -8.694 7.728 1.00 79.06 95 ILE A C 1
ATOM 772 O O . ILE A 1 95 ? -7.314 -8.995 8.618 1.00 79.06 95 ILE A O 1
ATOM 776 N N . ALA A 1 96 ? -6.069 -7.444 7.576 1.00 72.69 96 ALA A N 1
ATOM 777 C CA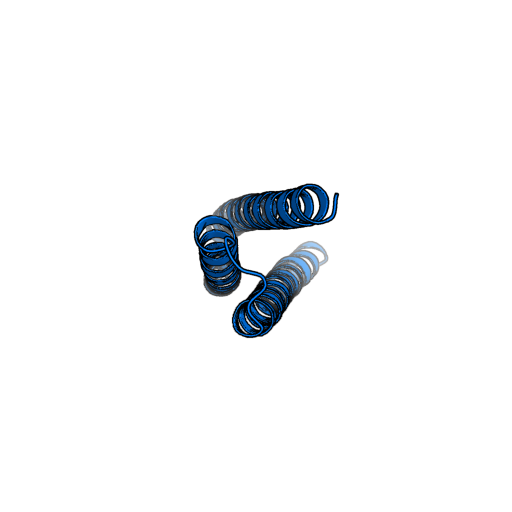 . ALA A 1 96 ? -6.509 -6.335 8.417 1.00 72.69 96 ALA A CA 1
ATOM 778 C C . ALA A 1 96 ? -8.018 -6.088 8.286 1.00 72.69 96 ALA A C 1
ATOM 780 O O . ALA A 1 96 ? -8.704 -5.960 9.301 1.00 72.69 96 ALA A O 1
ATOM 781 N N . VAL A 1 97 ? -8.538 -6.079 7.053 1.00 73.75 97 VAL A N 1
ATOM 782 C CA . VAL A 1 97 ? -9.974 -5.951 6.776 1.00 73.75 97 VAL A CA 1
ATOM 783 C C . VAL A 1 97 ? -10.738 -7.120 7.383 1.00 73.75 97 VAL A C 1
ATOM 785 O O . VAL A 1 97 ? -11.654 -6.875 8.157 1.00 73.75 97 VAL A O 1
ATOM 788 N N . LEU A 1 98 ? -10.340 -8.368 7.123 1.00 78.69 98 LEU A N 1
ATOM 789 C CA . LEU A 1 98 ? -11.014 -9.552 7.664 1.00 78.69 98 LEU A CA 1
ATOM 790 C C . LEU A 1 98 ? -11.030 -9.568 9.190 1.00 78.69 98 LEU A C 1
ATOM 792 O O . LEU A 1 98 ? -12.057 -9.866 9.793 1.00 78.69 98 LEU A O 1
ATOM 796 N N . LYS A 1 99 ? -9.909 -9.232 9.831 1.00 73.12 99 LYS A N 1
ATOM 797 C CA . LYS A 1 99 ? -9.820 -9.223 11.291 1.00 73.12 99 LYS A CA 1
ATOM 798 C C . LYS A 1 99 ? -10.666 -8.107 11.898 1.00 73.12 99 LYS A C 1
ATOM 800 O O . LYS A 1 99 ? -11.312 -8.337 12.912 1.00 73.12 99 LYS A O 1
ATOM 805 N N . TYR A 1 100 ? -10.680 -6.924 11.281 1.00 70.00 100 TYR A N 1
ATOM 806 C CA . TYR A 1 100 ? -11.461 -5.787 11.767 1.00 70.00 100 TYR A CA 1
ATOM 807 C C . TYR A 1 100 ? -12.961 -5.967 11.504 1.00 70.00 100 TYR A C 1
ATOM 809 O O . TYR A 1 100 ? -13.762 -5.890 12.429 1.00 70.00 100 TYR A O 1
ATOM 817 N N . TRP A 1 101 ? -13.343 -6.263 10.262 1.00 68.00 101 TRP A N 1
ATOM 818 C CA . TRP A 1 101 ? -14.738 -6.439 9.855 1.00 68.00 101 TRP A CA 1
ATOM 819 C C . TRP A 1 101 ? -15.346 -7.734 10.390 1.00 68.00 101 TRP A C 1
ATOM 821 O O . TRP A 1 101 ? -16.507 -7.736 10.783 1.00 68.00 101 TRP A O 1
ATOM 831 N N . GLY A 1 102 ? -14.577 -8.822 10.462 1.00 71.88 102 GLY A N 1
ATOM 832 C CA . GLY A 1 102 ? -15.035 -10.075 11.064 1.00 71.88 102 GLY A CA 1
ATOM 833 C C . GLY A 1 102 ? -15.279 -9.945 12.566 1.00 71.88 102 GLY A C 1
ATOM 834 O O . GLY A 1 102 ? -16.213 -10.546 13.089 1.00 71.88 102 GLY A O 1
ATOM 835 N N . TRP A 1 103 ? -14.484 -9.124 13.255 1.00 69.62 103 TRP A N 1
ATOM 836 C CA . TRP A 1 103 ? -14.734 -8.784 14.652 1.00 69.62 103 TRP A CA 1
ATOM 837 C C . TRP A 1 103 ? -15.959 -7.862 14.792 1.00 69.62 103 TRP A C 1
ATOM 839 O O . TRP A 1 103 ? -16.842 -8.153 15.591 1.00 69.62 103 TRP A O 1
ATOM 849 N N . LEU A 1 104 ? -16.087 -6.840 13.936 1.00 68.00 104 LEU A N 1
ATOM 850 C CA . LEU A 1 104 ? -17.237 -5.926 13.919 1.00 68.00 104 LEU A CA 1
ATOM 851 C C . LEU A 1 104 ? -18.575 -6.652 13.698 1.00 68.00 104 LEU A C 1
ATOM 853 O O . LEU A 1 104 ? -19.548 -6.388 14.394 1.00 68.00 104 LEU A O 1
ATOM 857 N N . LEU A 1 105 ? -18.623 -7.589 12.746 1.00 71.19 105 LEU A N 1
ATOM 858 C CA . LEU A 1 105 ? -19.813 -8.404 12.483 1.00 71.19 105 LEU A CA 1
ATOM 859 C C . LEU A 1 105 ? -20.200 -9.255 13.691 1.00 71.19 105 LEU A C 1
ATOM 861 O O . LEU A 1 105 ? -21.385 -9.457 13.938 1.00 71.19 105 LEU A O 1
ATOM 865 N N . LYS A 1 106 ? -19.211 -9.738 14.447 1.00 67.81 106 LYS A N 1
ATOM 866 C CA . LYS A 1 106 ? -19.445 -10.535 15.650 1.00 67.81 106 LYS A CA 1
ATOM 867 C C . LYS A 1 106 ? -20.048 -9.700 16.780 1.00 67.81 106 LYS A C 1
ATOM 869 O O . LYS A 1 106 ? -20.892 -10.216 17.497 1.00 67.81 106 LYS A O 1
ATOM 874 N N . GLU A 1 107 ? -19.641 -8.437 16.894 1.00 69.56 107 GLU A N 1
ATOM 875 C CA . GLU A 1 107 ? -20.195 -7.481 17.861 1.00 69.56 107 GLU A CA 1
ATOM 876 C C . GLU A 1 107 ? -21.624 -7.044 17.490 1.00 69.56 107 GLU A C 1
ATOM 878 O O . GLU A 1 107 ? -22.444 -6.847 18.369 1.00 69.56 107 GLU A O 1
ATOM 883 N N . ILE A 1 108 ? -21.936 -6.893 16.194 1.00 66.69 108 ILE A N 1
ATOM 884 C CA . ILE A 1 108 ? -23.258 -6.428 15.718 1.00 66.69 108 ILE A CA 1
ATOM 885 C C . ILE A 1 108 ? -24.322 -7.537 15.762 1.00 66.69 108 ILE A C 1
ATOM 887 O O . ILE A 1 108 ? -25.508 -7.251 15.897 1.00 66.69 108 ILE A O 1
ATOM 891 N N . ILE A 1 109 ? -23.915 -8.795 15.573 1.00 72.75 109 ILE A N 1
ATOM 892 C CA . ILE A 1 109 ? -24.823 -9.954 15.569 1.00 72.75 109 ILE A CA 1
ATOM 893 C C . ILE A 1 109 ? -25.193 -10.409 16.992 1.00 72.75 109 ILE A C 1
ATOM 895 O O . ILE A 1 109 ? -26.133 -11.192 17.142 1.00 72.75 109 ILE A O 1
ATOM 899 N N . HIS A 1 110 ? -24.474 -9.948 18.018 1.00 47.31 110 HIS A N 1
ATOM 900 C CA . HIS A 1 110 ? -24.751 -10.257 19.421 1.00 47.31 110 HIS A CA 1
ATOM 901 C C . HIS A 1 110 ? -25.570 -9.148 20.082 1.00 47.31 110 HIS A C 1
ATOM 903 O O . HIS A 1 110 ? -26.502 -9.501 20.837 1.00 47.31 110 HIS A O 1
#

Secondary structure (DSSP, 8-state):
-HHHHHHHHHHHHHHHHHHHHHHHHHHHHHHHHHHHHTT---TTHHHHHHHHHHHHHHHHHHHHHHHTTS--HHHHHHHHHHHHHHHHHHHHHHHHHHHHHHHHHHHH--

pLDDT: mean 72.4, std 7.82, range [47.31, 86.12]